Protein AF-A0A0D0H9T9-F1 (afdb_monomer_lite)

Structure (mmCIF, N/CA/C/O backbone):
data_AF-A0A0D0H9T9-F1
#
_entry.id   AF-A0A0D0H9T9-F1
#
loop_
_atom_site.group_PDB
_atom_site.id
_atom_site.type_symbol
_atom_site.label_atom_id
_atom_site.label_alt_id
_atom_site.label_comp_id
_atom_site.label_asym_id
_atom_site.label_entity_id
_atom_site.label_seq_id
_atom_site.pdbx_PDB_ins_code
_atom_site.Cartn_x
_atom_site.Cartn_y
_atom_site.Cartn_z
_atom_site.occupancy
_atom_site.B_iso_or_equiv
_atom_site.auth_seq_id
_atom_site.auth_comp_id
_atom_site.auth_asym_id
_atom_site.auth_atom_id
_atom_site.pdbx_PDB_model_num
ATOM 1 N N . MET A 1 1 ? 25.234 -6.280 -38.295 1.00 34.09 1 MET A N 1
ATOM 2 C CA . MET A 1 1 ? 25.382 -4.859 -37.901 1.00 34.09 1 MET A CA 1
ATOM 3 C C . MET A 1 1 ? 24.231 -4.506 -36.956 1.00 34.09 1 MET A C 1
ATOM 5 O O . MET A 1 1 ? 23.131 -4.213 -37.401 1.00 34.09 1 MET A O 1
ATOM 9 N N . GLY A 1 2 ? 24.420 -4.724 -35.649 1.00 42.22 2 GLY A N 1
ATOM 10 C CA . GLY A 1 2 ? 23.351 -4.669 -34.643 1.00 42.22 2 GLY A CA 1
ATOM 11 C C . GLY A 1 2 ? 23.087 -3.246 -34.158 1.00 42.22 2 GLY A C 1
ATOM 12 O O . GLY A 1 2 ? 23.882 -2.692 -33.402 1.00 42.22 2 GLY A O 1
ATOM 13 N N . GLY A 1 3 ? 21.972 -2.656 -34.591 1.00 40.41 3 GLY A N 1
ATOM 14 C CA . GLY A 1 3 ? 21.508 -1.360 -34.101 1.00 40.41 3 GLY A CA 1
ATOM 15 C C . GLY A 1 3 ? 21.180 -1.419 -32.607 1.00 40.41 3 GLY A C 1
ATOM 16 O O . GLY A 1 3 ? 20.378 -2.243 -32.166 1.00 40.41 3 GLY A O 1
ATOM 17 N N . ARG A 1 4 ? 21.817 -0.542 -31.824 1.00 46.84 4 ARG A N 1
ATOM 18 C CA . ARG A 1 4 ? 21.576 -0.359 -30.385 1.00 46.84 4 ARG A CA 1
ATOM 19 C C . ARG A 1 4 ? 20.082 -0.135 -30.115 1.00 46.84 4 ARG A C 1
ATOM 21 O O . ARG A 1 4 ? 19.513 0.876 -30.520 1.00 46.84 4 ARG A O 1
ATOM 28 N N . ARG A 1 5 ? 19.454 -1.082 -29.412 1.00 51.59 5 ARG A N 1
ATOM 29 C CA . ARG A 1 5 ? 18.037 -1.049 -29.017 1.00 51.59 5 ARG A CA 1
ATOM 30 C C . ARG A 1 5 ? 17.833 -0.029 -27.890 1.00 51.59 5 ARG A C 1
ATOM 32 O O . ARG A 1 5 ? 18.150 -0.298 -26.738 1.00 51.59 5 ARG A O 1
ATOM 39 N N . ALA A 1 6 ? 17.323 1.154 -28.236 1.00 55.66 6 ALA A N 1
ATOM 40 C CA . ALA A 1 6 ? 17.167 2.303 -27.332 1.00 55.66 6 ALA A CA 1
ATOM 41 C C . ALA A 1 6 ? 15.772 2.427 -26.670 1.00 55.66 6 ALA A C 1
ATOM 43 O O . ALA A 1 6 ? 15.510 3.396 -25.958 1.00 55.66 6 ALA A O 1
ATOM 44 N N . GLY A 1 7 ? 14.860 1.472 -26.893 1.00 59.75 7 GLY A N 1
ATOM 45 C CA . GLY A 1 7 ? 13.443 1.603 -26.521 1.00 59.75 7 GLY A CA 1
ATOM 46 C C . GLY A 1 7 ? 13.174 1.697 -25.015 1.00 59.75 7 GLY A C 1
ATOM 47 O O . GLY A 1 7 ? 12.391 2.546 -24.592 1.00 59.75 7 GLY A O 1
ATOM 48 N N . GLY A 1 8 ? 13.861 0.894 -24.195 1.00 61.03 8 GLY A N 1
ATOM 49 C CA . GLY A 1 8 ? 13.632 0.833 -22.744 1.00 61.03 8 GLY A CA 1
ATOM 50 C C . GLY A 1 8 ? 14.112 2.040 -21.939 1.00 61.03 8 GLY A C 1
ATOM 51 O O . GLY A 1 8 ? 13.716 2.174 -20.787 1.00 61.03 8 GLY A O 1
ATOM 52 N N . ARG A 1 9 ? 14.933 2.919 -22.534 1.00 69.81 9 ARG A N 1
ATOM 53 C CA . ARG A 1 9 ? 15.417 4.169 -21.916 1.00 69.81 9 ARG A CA 1
ATOM 54 C C . ARG A 1 9 ? 14.563 5.386 -22.270 1.00 69.81 9 ARG A C 1
ATOM 56 O O . ARG A 1 9 ? 14.760 6.453 -21.697 1.00 69.81 9 ARG A O 1
ATOM 63 N N . ALA A 1 10 ? 13.642 5.251 -23.225 1.00 71.81 10 ALA A N 1
ATOM 64 C CA . ALA A 1 10 ? 12.751 6.343 -23.590 1.00 71.81 10 ALA A CA 1
ATOM 65 C C . ALA A 1 10 ? 11.747 6.634 -22.454 1.00 71.81 10 ALA A C 1
ATOM 67 O O . ALA A 1 10 ? 11.332 5.700 -21.760 1.00 71.81 10 ALA A O 1
ATOM 68 N N . PRO A 1 11 ? 11.317 7.901 -22.283 1.00 71.69 11 PRO A N 1
ATOM 69 C CA . PRO A 1 11 ? 10.368 8.276 -21.245 1.00 71.69 11 PRO A CA 1
ATOM 70 C C . PRO A 1 11 ? 9.074 7.470 -21.324 1.00 71.69 11 PRO A C 1
ATOM 72 O O . PRO A 1 11 ? 8.527 7.244 -22.405 1.00 71.69 11 PRO A O 1
ATOM 75 N N . VAL A 1 12 ? 8.542 7.098 -20.165 1.00 67.94 12 VAL A N 1
ATOM 76 C CA . VAL A 1 12 ? 7.314 6.303 -20.019 1.00 67.94 12 VAL A CA 1
ATOM 77 C C . VAL A 1 12 ? 6.109 6.965 -20.726 1.00 67.94 12 VAL A C 1
ATOM 79 O O . VAL A 1 12 ? 5.257 6.277 -21.281 1.00 67.94 12 VAL A O 1
ATOM 82 N N . GLY A 1 13 ? 6.080 8.303 -20.811 1.00 60.47 13 GLY A N 1
ATOM 83 C CA . GLY A 1 13 ? 5.045 9.077 -21.517 1.00 60.47 13 GLY A CA 1
ATOM 84 C C . GLY A 1 13 ? 4.998 8.874 -23.033 1.00 60.47 13 GLY A C 1
ATOM 85 O O . GLY A 1 13 ? 3.994 9.200 -23.656 1.00 60.47 13 GLY A O 1
ATOM 86 N N . ARG A 1 14 ? 6.041 8.285 -23.629 1.00 68.38 14 ARG A N 1
ATOM 87 C CA . ARG A 1 14 ? 6.040 7.881 -25.042 1.00 68.38 14 ARG A CA 1
ATOM 88 C C . ARG A 1 14 ? 5.272 6.572 -25.278 1.00 68.38 14 ARG A C 1
ATOM 90 O O . ARG A 1 14 ? 4.930 6.267 -26.415 1.00 68.38 14 ARG A O 1
ATOM 97 N N . TRP A 1 15 ? 5.018 5.804 -24.217 1.00 60.44 15 TRP A N 1
ATOM 98 C CA . TRP A 1 15 ? 4.516 4.428 -24.289 1.00 60.44 15 TRP A CA 1
ATOM 99 C C . TRP A 1 15 ? 3.162 4.219 -23.595 1.00 60.44 15 TRP A C 1
ATOM 101 O O . TRP A 1 15 ? 2.451 3.273 -23.925 1.00 60.44 15 TRP A O 1
ATOM 111 N N . PHE A 1 16 ? 2.776 5.106 -22.674 1.00 59.94 16 PHE A N 1
ATOM 112 C CA . PHE A 1 16 ? 1.489 5.063 -21.974 1.00 59.94 16 PHE A CA 1
ATOM 113 C C . PHE A 1 16 ? 0.689 6.347 -22.211 1.00 59.94 16 PHE A C 1
ATOM 115 O O . PHE A 1 16 ? 1.256 7.435 -22.289 1.00 59.94 16 PHE A O 1
ATOM 122 N N . ARG A 1 17 ? -0.649 6.249 -22.252 1.00 58.47 17 ARG A N 1
ATOM 123 C CA . ARG A 1 17 ? -1.517 7.437 -22.177 1.00 58.47 17 ARG A CA 1
ATOM 124 C C . ARG A 1 17 ? -1.240 8.210 -20.875 1.00 58.47 17 ARG A C 1
ATOM 126 O O . ARG A 1 17 ? -1.017 7.616 -19.817 1.00 58.47 17 ARG A O 1
ATOM 133 N N . SER A 1 18 ? -1.263 9.538 -20.983 1.00 64.38 18 SER A N 1
ATOM 134 C CA . SER A 1 18 ? -0.590 10.509 -20.102 1.00 64.38 18 SER A CA 1
ATOM 135 C C . SER A 1 18 ? -0.761 10.305 -18.592 1.00 64.38 18 SER A C 1
ATOM 137 O O . SER A 1 18 ? 0.198 10.491 -17.849 1.00 64.38 18 SER A O 1
ATOM 139 N N . ILE A 1 19 ? -1.929 9.877 -18.102 1.00 65.00 19 ILE A N 1
ATOM 140 C CA . ILE A 1 19 ? -2.188 9.847 -16.654 1.00 65.00 19 ILE A CA 1
ATOM 141 C C . ILE A 1 19 ? -1.425 8.751 -15.896 1.00 65.00 19 ILE A C 1
ATOM 143 O O . ILE A 1 19 ? -1.050 8.956 -14.744 1.00 65.00 19 ILE A O 1
ATOM 147 N N . VAL A 1 20 ? -1.165 7.598 -16.520 1.00 67.06 20 VAL A N 1
ATOM 148 C CA . VAL A 1 20 ? -0.362 6.530 -15.893 1.00 67.06 20 VAL A CA 1
ATOM 149 C C . VAL A 1 20 ? 1.116 6.903 -15.935 1.00 67.06 20 VAL A C 1
ATOM 151 O O . VAL A 1 20 ? 1.828 6.710 -14.955 1.00 67.06 20 VAL A O 1
ATOM 154 N N . ALA A 1 21 ? 1.553 7.524 -17.032 1.00 69.56 21 ALA A N 1
ATOM 155 C CA . ALA A 1 21 ? 2.923 7.986 -17.189 1.00 69.56 21 ALA A CA 1
ATOM 156 C C . ALA A 1 21 ? 3.314 9.072 -16.180 1.00 69.56 21 ALA A C 1
ATOM 158 O O . ALA A 1 21 ? 4.386 8.996 -15.586 1.00 69.56 21 ALA A O 1
ATOM 159 N N . VAL A 1 22 ? 2.428 10.045 -15.946 1.00 67.12 22 VAL A N 1
ATOM 160 C CA . VAL A 1 22 ? 2.634 11.103 -14.945 1.00 67.12 22 VAL A CA 1
ATOM 161 C C . VAL A 1 22 ? 2.754 10.519 -13.535 1.00 67.12 22 VAL A C 1
ATOM 163 O O . VAL A 1 22 ? 3.593 10.960 -12.759 1.00 67.12 22 VAL A O 1
ATOM 166 N N . ARG A 1 23 ? 1.957 9.498 -13.201 1.00 71.12 23 ARG A N 1
ATOM 167 C CA . ARG A 1 23 ? 1.985 8.864 -11.871 1.00 71.12 23 ARG A CA 1
ATOM 168 C C . ARG A 1 23 ? 3.253 8.057 -11.640 1.00 71.12 23 ARG A C 1
ATOM 170 O O . ARG A 1 23 ? 3.881 8.202 -10.601 1.00 71.12 23 ARG A O 1
ATOM 177 N N . LEU A 1 24 ? 3.644 7.254 -12.627 1.00 75.38 24 LEU A N 1
ATOM 178 C CA . LEU A 1 24 ? 4.909 6.527 -12.590 1.00 75.38 24 LEU A CA 1
ATOM 179 C C . LEU A 1 24 ? 6.085 7.501 -12.430 1.00 75.38 24 LEU A C 1
ATOM 181 O O . LEU A 1 24 ? 6.936 7.288 -11.571 1.00 75.38 24 LEU A O 1
ATOM 185 N N . ALA A 1 25 ? 6.075 8.615 -13.168 1.00 75.25 25 ALA A N 1
ATOM 186 C CA . ALA A 1 25 ? 7.096 9.650 -13.043 1.00 75.25 25 ALA A CA 1
ATOM 187 C C . ALA A 1 25 ? 7.114 10.315 -11.653 1.00 75.25 25 ALA A C 1
ATOM 189 O O . ALA A 1 25 ? 8.198 10.595 -11.145 1.00 75.25 25 ALA A O 1
ATOM 190 N N . GLY A 1 26 ? 5.949 10.523 -11.024 1.00 72.06 26 GLY A N 1
ATOM 191 C CA . GLY A 1 26 ? 5.835 11.030 -9.649 1.00 72.06 26 GLY A CA 1
ATOM 192 C C . GLY A 1 26 ? 6.480 10.118 -8.598 1.00 72.06 26 GLY A C 1
ATOM 193 O O . GLY A 1 26 ? 7.061 10.615 -7.641 1.00 72.06 26 GLY A O 1
ATOM 194 N N . GLU A 1 27 ? 6.477 8.802 -8.828 1.00 71.38 27 GLU A N 1
ATOM 195 C CA . GLU A 1 27 ? 7.190 7.803 -8.011 1.00 71.38 27 GLU A CA 1
ATOM 196 C C . GLU A 1 27 ? 8.656 7.595 -8.456 1.00 71.38 27 GLU A C 1
ATOM 198 O O . GLU A 1 27 ? 9.322 6.642 -8.051 1.00 71.38 27 GLU A O 1
ATOM 203 N N . GLY A 1 28 ? 9.175 8.458 -9.336 1.00 77.38 28 GLY A N 1
ATOM 204 C CA . GLY A 1 28 ? 10.543 8.385 -9.856 1.00 77.38 28 GLY A CA 1
ATOM 205 C C . GLY A 1 28 ? 10.766 7.352 -10.969 1.00 77.38 28 GLY A C 1
ATOM 206 O O . GLY A 1 28 ? 11.897 7.221 -11.442 1.00 77.38 28 GLY A O 1
ATOM 207 N N . ILE A 1 29 ? 9.715 6.663 -11.427 1.00 83.69 29 ILE A N 1
ATOM 208 C CA . ILE A 1 29 ? 9.742 5.647 -12.490 1.00 83.69 29 ILE A CA 1
ATOM 209 C C . ILE A 1 29 ? 9.588 6.350 -13.844 1.00 83.69 29 ILE A C 1
ATOM 211 O O . ILE A 1 29 ? 8.485 6.632 -14.318 1.00 83.69 29 ILE A O 1
ATOM 215 N N . ARG A 1 30 ? 10.712 6.668 -14.481 1.00 81.94 30 ARG A N 1
ATOM 216 C CA . ARG A 1 30 ? 10.775 7.526 -15.672 1.00 81.94 30 ARG A CA 1
ATOM 217 C C . ARG A 1 30 ? 10.795 6.739 -16.976 1.00 81.94 30 ARG A C 1
ATOM 219 O O . ARG A 1 30 ? 10.458 7.296 -18.022 1.00 81.94 30 ARG A O 1
ATOM 226 N N . THR A 1 31 ? 11.141 5.457 -16.934 1.00 84.81 31 THR A N 1
ATOM 227 C CA . THR A 1 31 ? 11.298 4.608 -18.119 1.00 84.81 31 THR A CA 1
ATOM 228 C C . THR A 1 31 ? 10.615 3.243 -17.963 1.00 84.81 31 THR A C 1
ATOM 230 O O . THR A 1 31 ? 10.463 2.742 -16.845 1.00 84.81 31 THR A O 1
ATOM 233 N N . PRO A 1 32 ? 10.227 2.582 -19.072 1.00 84.50 32 PRO A N 1
ATOM 234 C CA . PRO A 1 32 ? 9.720 1.212 -19.025 1.00 84.50 32 PRO A CA 1
ATOM 235 C C . PRO A 1 32 ? 10.706 0.219 -18.390 1.00 84.50 32 PRO A C 1
ATOM 237 O O . PRO A 1 32 ? 10.272 -0.695 -17.696 1.00 84.50 32 PRO A O 1
ATOM 240 N N . GLY A 1 33 ? 12.021 0.401 -18.575 1.00 84.69 33 GLY A N 1
ATOM 241 C CA . GLY A 1 33 ? 13.039 -0.455 -17.951 1.00 84.69 33 GLY A CA 1
ATOM 242 C C . GLY A 1 33 ? 13.099 -0.320 -16.423 1.00 84.69 33 GLY A C 1
ATOM 243 O O . GLY A 1 33 ? 13.225 -1.321 -15.714 1.00 84.69 33 GLY A O 1
ATOM 244 N N . GLU A 1 34 ? 12.936 0.896 -15.897 1.00 85.19 34 GLU A N 1
ATOM 245 C CA . GLU A 1 34 ? 12.799 1.124 -14.450 1.00 85.19 34 GLU A CA 1
ATOM 246 C C . GLU A 1 34 ? 11.517 0.487 -13.905 1.00 85.19 34 GLU A C 1
ATOM 248 O O . GLU A 1 34 ? 11.545 -0.108 -12.828 1.00 85.19 34 GLU A O 1
ATOM 253 N N . LEU A 1 35 ? 10.415 0.533 -14.665 1.00 87.75 35 LEU A N 1
ATOM 254 C CA . LEU A 1 35 ? 9.174 -0.135 -14.274 1.00 87.75 35 LEU A CA 1
ATOM 255 C C . LEU A 1 35 ? 9.348 -1.660 -14.213 1.00 87.75 35 LEU A C 1
ATOM 257 O O . LEU A 1 35 ? 8.953 -2.259 -13.219 1.00 87.75 35 LEU A O 1
ATOM 261 N N . VAL A 1 36 ? 9.991 -2.291 -15.206 1.00 88.75 36 VAL A N 1
ATOM 262 C CA . VAL A 1 36 ? 10.319 -3.734 -15.151 1.00 88.75 36 VAL A CA 1
ATOM 263 C C . VAL A 1 36 ? 11.166 -4.058 -13.917 1.00 88.75 36 VAL A C 1
ATOM 265 O O . VAL A 1 36 ? 10.875 -5.009 -13.195 1.00 88.75 36 VAL A O 1
ATOM 268 N N . THR A 1 37 ? 12.171 -3.231 -13.623 1.00 87.44 37 THR A N 1
ATOM 269 C CA . THR A 1 37 ? 13.037 -3.408 -12.447 1.00 87.44 37 THR A CA 1
ATOM 270 C C . THR A 1 37 ? 12.247 -3.325 -11.137 1.00 87.44 37 THR A C 1
ATOM 272 O O . THR A 1 37 ? 12.497 -4.094 -10.209 1.00 87.44 37 THR A O 1
ATOM 275 N N . LEU A 1 38 ? 11.293 -2.397 -11.039 1.00 84.75 38 LEU A N 1
ATOM 276 C CA . LEU A 1 38 ? 10.422 -2.263 -9.874 1.00 84.75 38 LEU A CA 1
ATOM 277 C C . LEU A 1 38 ? 9.508 -3.480 -9.712 1.00 84.75 38 LEU A C 1
ATOM 279 O O . LEU A 1 38 ? 9.409 -4.034 -8.618 1.00 84.75 38 LEU A O 1
ATOM 283 N N . VAL A 1 39 ? 8.861 -3.884 -10.806 1.00 87.12 39 VAL A N 1
ATOM 284 C CA . VAL A 1 39 ? 7.924 -5.008 -10.856 1.00 87.12 39 VAL A CA 1
ATOM 285 C C . VAL A 1 39 ? 8.621 -6.299 -10.424 1.00 87.12 39 VAL A C 1
ATOM 287 O O . VAL A 1 39 ? 8.133 -6.978 -9.525 1.00 87.12 39 VAL A O 1
ATOM 290 N N . ASN A 1 40 ? 9.802 -6.594 -10.972 1.00 86.81 40 ASN A N 1
ATOM 291 C CA . ASN A 1 40 ? 10.563 -7.797 -10.617 1.00 86.81 40 ASN A CA 1
ATOM 292 C C . ASN A 1 40 ? 11.049 -7.779 -9.163 1.00 86.81 40 ASN A C 1
ATOM 294 O O . ASN A 1 40 ? 11.098 -8.817 -8.512 1.00 86.81 40 ASN A O 1
ATOM 298 N N . ARG A 1 41 ? 11.391 -6.599 -8.634 1.00 82.75 41 ARG A N 1
ATOM 299 C CA . ARG A 1 41 ? 11.851 -6.449 -7.248 1.00 82.75 41 ARG A CA 1
ATOM 300 C C . ARG A 1 41 ? 10.727 -6.643 -6.231 1.00 82.75 41 ARG A C 1
ATOM 302 O O . ARG A 1 41 ? 10.959 -7.229 -5.182 1.00 82.75 41 ARG A O 1
ATOM 309 N N . ARG A 1 42 ? 9.536 -6.105 -6.514 1.00 76.81 42 ARG A N 1
ATOM 310 C CA . ARG A 1 42 ? 8.392 -6.084 -5.581 1.00 76.81 42 ARG A CA 1
ATOM 311 C C . ARG A 1 42 ? 7.389 -7.224 -5.813 1.00 76.81 42 ARG A C 1
ATOM 313 O O . ARG A 1 42 ? 6.470 -7.395 -5.013 1.00 76.81 42 ARG A O 1
ATOM 320 N N . GLY A 1 43 ? 7.550 -8.003 -6.882 1.00 80.75 43 GLY A N 1
ATOM 321 C CA . GLY A 1 43 ? 6.670 -9.124 -7.210 1.00 80.75 43 GLY A CA 1
ATOM 322 C C . GLY A 1 43 ? 5.222 -8.679 -7.433 1.00 80.75 43 GLY A C 1
ATOM 323 O O . GLY A 1 43 ? 4.951 -7.523 -7.756 1.00 80.75 43 GLY A O 1
ATOM 324 N N . GLY A 1 44 ? 4.254 -9.577 -7.235 1.00 78.50 44 GLY A N 1
ATOM 325 C CA . GLY A 1 44 ? 2.849 -9.313 -7.588 1.00 78.50 44 GLY A CA 1
ATOM 326 C C . GLY A 1 44 ? 2.107 -8.260 -6.775 1.00 78.50 44 GLY A C 1
ATOM 327 O O . GLY A 1 44 ? 0.943 -7.980 -7.052 1.00 78.50 44 GLY A O 1
ATOM 328 N N . GLN A 1 45 ? 2.773 -7.645 -5.801 1.00 78.12 45 GLN A N 1
ATOM 329 C CA . GLN A 1 45 ? 2.222 -6.560 -4.995 1.00 78.12 45 GLN A CA 1
ATOM 330 C C . GLN A 1 45 ? 2.878 -5.204 -5.273 1.00 78.12 45 GLN A C 1
ATOM 332 O O . GLN A 1 45 ? 2.591 -4.228 -4.582 1.00 78.12 45 GLN A O 1
ATOM 337 N N . TRP A 1 46 ? 3.703 -5.103 -6.324 1.00 83.19 46 TRP A N 1
ATOM 338 C CA . TRP A 1 46 ? 4.391 -3.866 -6.708 1.00 83.19 46 TRP A CA 1
ATOM 339 C C . TRP A 1 46 ? 3.452 -2.658 -6.828 1.00 83.19 46 TRP A C 1
ATOM 341 O O . TRP A 1 46 ? 3.823 -1.546 -6.459 1.00 83.19 46 TRP A O 1
ATOM 351 N N . TRP A 1 47 ? 2.221 -2.862 -7.292 1.00 82.12 47 TRP A N 1
ATOM 352 C CA . TRP A 1 47 ? 1.257 -1.789 -7.525 1.00 82.12 47 TRP A CA 1
ATOM 353 C C . TRP A 1 47 ? 0.756 -1.127 -6.241 1.00 82.12 47 TRP A C 1
ATOM 355 O O . TRP A 1 47 ? 0.385 0.041 -6.285 1.00 82.12 47 TRP A O 1
ATOM 365 N N . ARG A 1 48 ? 0.810 -1.809 -5.087 1.00 77.56 48 ARG A N 1
ATOM 366 C CA . ARG A 1 48 ? 0.393 -1.233 -3.794 1.00 77.56 48 ARG A CA 1
ATOM 367 C C . ARG A 1 48 ? 1.221 -0.017 -3.394 1.00 77.56 48 ARG A C 1
ATOM 369 O O . ARG A 1 48 ? 0.729 0.864 -2.705 1.00 77.56 48 ARG A O 1
ATOM 376 N N . SER A 1 49 ? 2.459 0.033 -3.862 1.00 69.62 49 SER A N 1
ATOM 377 C CA . SER A 1 49 ? 3.383 1.141 -3.631 1.00 69.62 49 SER A CA 1
ATOM 378 C C . SER A 1 49 ? 3.255 2.288 -4.638 1.00 69.62 49 SER A C 1
ATOM 380 O O . SER A 1 49 ? 3.980 3.267 -4.518 1.00 69.62 49 SER A O 1
ATOM 382 N N . VAL A 1 50 ? 2.384 2.165 -5.649 1.00 73.12 50 VAL A N 1
ATOM 383 C CA . VAL A 1 50 ? 2.187 3.192 -6.678 1.00 73.12 50 VAL A CA 1
ATOM 384 C C . VAL A 1 50 ? 0.772 3.760 -6.544 1.00 73.12 50 VAL A C 1
ATOM 386 O O . VAL A 1 50 ? -0.202 3.070 -6.867 1.00 73.12 50 VAL A O 1
ATOM 389 N N . PRO A 1 51 ? 0.621 5.019 -6.098 1.00 65.88 51 PRO A N 1
ATOM 390 C CA . PRO A 1 51 ? -0.676 5.650 -5.909 1.00 65.88 51 PRO A CA 1
ATOM 391 C C . PRO A 1 51 ? -1.595 5.502 -7.127 1.00 65.88 51 PRO A C 1
ATOM 393 O O . PRO A 1 51 ? -1.216 5.772 -8.271 1.00 65.88 51 PRO A O 1
ATOM 396 N N . ARG A 1 52 ? -2.859 5.135 -6.872 1.00 69.62 52 ARG A N 1
ATOM 397 C CA . ARG A 1 52 ? -3.935 5.060 -7.881 1.00 69.62 52 ARG A CA 1
ATOM 398 C C . ARG A 1 52 ? -3.701 4.030 -9.008 1.00 69.62 52 ARG A C 1
ATOM 400 O O . ARG A 1 52 ? -4.340 4.127 -10.065 1.00 69.62 52 ARG A O 1
ATOM 407 N N . ILE A 1 53 ? -2.811 3.056 -8.810 1.00 75.56 53 ILE A N 1
ATOM 408 C CA . ILE A 1 53 ? -2.770 1.811 -9.587 1.00 75.56 53 ILE A CA 1
ATOM 409 C C . ILE A 1 53 ? -3.413 0.728 -8.721 1.00 75.56 53 ILE A C 1
ATOM 411 O O . ILE A 1 53 ? -3.011 0.527 -7.585 1.00 75.56 53 ILE A O 1
ATOM 415 N N . ASP A 1 54 ? -4.446 0.073 -9.244 1.00 70.25 54 ASP A N 1
ATOM 416 C CA . ASP A 1 54 ? -5.077 -1.086 -8.608 1.00 70.25 54 ASP A CA 1
ATOM 417 C C . ASP A 1 54 ? -4.570 -2.379 -9.258 1.00 70.25 54 ASP A C 1
ATOM 419 O O . ASP A 1 54 ? -3.899 -2.342 -10.295 1.00 70.25 54 ASP A O 1
ATOM 423 N N . ALA A 1 55 ? -4.909 -3.529 -8.672 1.00 77.31 55 ALA A N 1
ATOM 424 C CA . ALA A 1 55 ? -4.531 -4.838 -9.203 1.00 77.31 55 ALA A CA 1
ATOM 425 C C . ALA A 1 55 ? -4.929 -5.013 -10.682 1.00 77.31 55 ALA A C 1
ATOM 427 O O . ALA A 1 55 ? -4.157 -5.545 -11.477 1.00 77.31 55 ALA A O 1
ATOM 428 N N . GLY A 1 56 ? -6.102 -4.512 -11.086 1.00 76.81 56 GLY A N 1
ATOM 429 C CA . GLY A 1 56 ? -6.570 -4.582 -12.472 1.00 76.81 56 GLY A CA 1
ATOM 430 C C . GLY A 1 56 ? -5.651 -3.831 -13.439 1.00 76.81 56 GLY A C 1
ATOM 431 O O . GLY A 1 56 ? -5.153 -4.413 -14.406 1.00 76.81 56 GLY A O 1
ATOM 432 N N . ARG A 1 57 ? -5.357 -2.556 -13.157 1.00 78.75 57 ARG A N 1
ATOM 433 C CA . ARG A 1 57 ? -4.406 -1.755 -13.947 1.00 78.75 57 ARG A CA 1
ATOM 434 C C . ARG A 1 57 ? -2.997 -2.334 -13.888 1.00 78.75 57 ARG A C 1
ATOM 436 O O . ARG A 1 57 ? -2.303 -2.315 -14.901 1.00 78.75 57 ARG A O 1
ATOM 443 N N . ALA A 1 58 ? -2.586 -2.878 -12.745 1.00 83.69 58 ALA A N 1
ATOM 444 C CA . ALA A 1 58 ? -1.295 -3.533 -12.588 1.00 83.69 58 ALA A CA 1
ATOM 445 C C . ALA A 1 58 ? -1.148 -4.732 -13.532 1.00 83.69 58 ALA A C 1
ATOM 447 O O . ALA A 1 58 ? -0.137 -4.828 -14.226 1.00 83.69 58 ALA A O 1
ATOM 448 N N . ARG A 1 59 ? -2.172 -5.592 -13.637 1.00 83.50 59 ARG A N 1
ATOM 449 C CA . ARG A 1 59 ? -2.184 -6.721 -14.585 1.00 83.50 59 ARG A CA 1
ATOM 450 C C . ARG A 1 59 ? -2.078 -6.251 -16.033 1.00 83.50 59 ARG A C 1
ATOM 452 O O . ARG A 1 59 ? -1.292 -6.807 -16.794 1.00 83.50 59 ARG A O 1
ATOM 459 N N . VAL A 1 60 ? -2.813 -5.200 -16.409 1.00 84.94 60 VAL A N 1
ATOM 460 C CA . VAL A 1 60 ? -2.729 -4.613 -17.761 1.00 84.94 60 VAL A CA 1
ATOM 461 C C . VAL A 1 60 ? -1.316 -4.096 -18.049 1.00 84.94 60 VAL A C 1
ATOM 463 O O . VAL A 1 60 ? -0.783 -4.339 -19.132 1.00 84.94 60 VAL A O 1
ATOM 466 N N . LEU A 1 61 ? -0.682 -3.431 -17.079 1.00 85.75 61 LEU A N 1
ATOM 467 C CA . LEU A 1 61 ? 0.693 -2.945 -17.207 1.00 85.75 61 LEU A CA 1
ATOM 468 C C . LEU A 1 61 ? 1.698 -4.094 -17.330 1.00 85.75 61 LEU A C 1
ATOM 470 O O . LEU A 1 61 ? 2.533 -4.068 -18.230 1.00 85.75 61 LEU A O 1
ATOM 474 N N . VAL A 1 62 ? 1.586 -5.131 -16.500 1.00 89.00 62 VAL A N 1
ATOM 475 C CA . VAL A 1 62 ? 2.439 -6.330 -16.571 1.00 89.00 62 VAL A CA 1
ATOM 476 C C . VAL A 1 62 ? 2.282 -7.042 -17.917 1.00 89.00 62 VAL A C 1
ATOM 478 O O . VAL A 1 62 ? 3.281 -7.365 -18.561 1.00 89.00 62 VAL A O 1
ATOM 481 N N . ALA A 1 63 ? 1.050 -7.225 -18.398 1.00 87.50 63 ALA A N 1
ATOM 482 C CA . ALA A 1 63 ? 0.782 -7.823 -19.705 1.00 87.50 63 ALA A CA 1
ATOM 483 C C . ALA A 1 63 ? 1.388 -6.997 -20.853 1.00 87.50 63 ALA A C 1
ATOM 485 O O . ALA A 1 63 ? 1.972 -7.555 -21.786 1.00 87.50 63 ALA A O 1
ATOM 486 N N . TRP A 1 64 ? 1.299 -5.665 -20.773 1.00 89.00 64 TRP A N 1
ATOM 487 C CA . TRP A 1 64 ? 1.919 -4.770 -21.746 1.00 89.00 64 TRP A CA 1
ATOM 488 C C . TRP A 1 64 ? 3.451 -4.867 -21.731 1.00 89.00 64 TRP A C 1
ATOM 490 O O . TRP A 1 64 ? 4.054 -4.975 -22.801 1.00 89.00 64 TRP A O 1
ATOM 500 N N . LEU A 1 65 ? 4.078 -4.884 -20.547 1.00 90.12 65 LEU A N 1
ATOM 501 C CA . LEU A 1 65 ? 5.532 -5.026 -20.396 1.00 90.12 65 LEU A CA 1
ATOM 502 C C . LEU A 1 65 ? 6.025 -6.345 -20.993 1.00 90.12 65 LEU A C 1
ATOM 504 O O . LEU A 1 65 ? 6.987 -6.348 -21.758 1.00 90.12 65 LEU A O 1
ATOM 508 N N . ARG A 1 66 ? 5.322 -7.449 -20.712 1.00 90.19 66 ARG A N 1
ATOM 509 C CA . ARG A 1 66 ? 5.625 -8.773 -21.278 1.00 90.19 66 ARG A CA 1
ATOM 510 C C . ARG A 1 66 ? 5.541 -8.766 -22.802 1.00 90.19 66 ARG A C 1
ATOM 512 O O . ARG A 1 66 ? 6.463 -9.226 -23.468 1.00 90.19 66 ARG A O 1
ATOM 519 N N . ARG A 1 67 ? 4.482 -8.173 -23.365 1.00 90.00 67 ARG A N 1
ATOM 520 C CA . ARG A 1 67 ? 4.301 -8.059 -24.822 1.00 90.00 67 ARG A CA 1
ATOM 521 C C . ARG A 1 67 ? 5.422 -7.272 -25.509 1.00 90.00 67 ARG A C 1
ATOM 523 O O . ARG A 1 67 ? 5.753 -7.575 -26.650 1.00 90.00 67 ARG A O 1
ATOM 530 N N . HIS A 1 68 ? 6.009 -6.287 -24.832 1.00 85.94 68 HIS A N 1
ATOM 531 C CA . HIS A 1 68 ? 7.031 -5.402 -25.404 1.00 85.94 68 HIS A CA 1
ATOM 532 C C . HIS A 1 68 ? 8.450 -5.676 -24.880 1.00 85.94 68 HIS A C 1
ATOM 534 O O . HIS A 1 68 ? 9.347 -4.862 -25.109 1.00 85.94 68 HIS A O 1
ATOM 540 N N . ALA A 1 69 ? 8.689 -6.821 -24.231 1.00 87.44 69 ALA A N 1
ATOM 541 C CA . ALA A 1 69 ? 9.969 -7.157 -23.601 1.00 87.44 69 ALA A CA 1
ATOM 542 C C . ALA A 1 69 ? 11.167 -7.034 -24.563 1.00 87.44 69 ALA A C 1
ATOM 544 O O . ALA A 1 69 ? 12.190 -6.445 -24.216 1.00 87.44 69 ALA A O 1
ATOM 545 N N . ALA A 1 70 ? 11.019 -7.489 -25.814 1.00 81.31 70 ALA A N 1
ATOM 546 C CA . ALA A 1 70 ? 12.069 -7.410 -26.836 1.00 81.31 70 ALA A CA 1
ATOM 547 C C . ALA A 1 70 ? 12.427 -5.968 -27.260 1.00 81.31 70 ALA A C 1
ATOM 549 O O . ALA A 1 70 ? 13.564 -5.707 -27.670 1.00 81.31 70 ALA A O 1
ATOM 550 N N . SER A 1 71 ? 11.468 -5.041 -27.166 1.00 82.12 71 SER A N 1
ATOM 551 C CA . SER A 1 71 ? 11.637 -3.617 -27.494 1.00 82.12 71 SER A CA 1
ATOM 552 C C . SER A 1 71 ? 12.154 -2.810 -26.300 1.00 82.12 71 SER A C 1
ATOM 554 O O . SER A 1 71 ? 12.920 -1.861 -26.478 1.00 82.12 71 SER 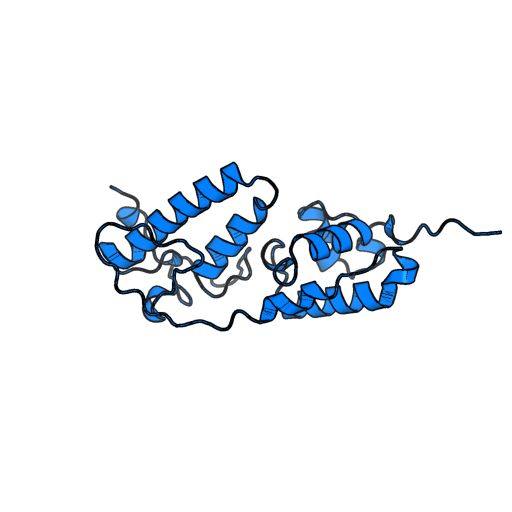A O 1
ATOM 556 N N . ILE A 1 72 ? 11.761 -3.198 -25.083 1.00 85.62 72 ILE A N 1
ATOM 557 C CA . ILE A 1 72 ? 12.234 -2.613 -23.821 1.00 85.62 72 ILE A CA 1
ATOM 558 C C . ILE A 1 72 ? 13.662 -3.089 -23.511 1.00 85.62 72 ILE A C 1
ATOM 560 O O . ILE A 1 72 ? 14.461 -2.319 -22.983 1.00 85.62 72 ILE A O 1
ATOM 564 N N . GLY A 1 73 ? 14.004 -4.325 -23.881 1.00 85.06 73 GLY A N 1
ATOM 565 C CA . GLY A 1 73 ? 15.277 -4.959 -23.535 1.00 85.06 73 GLY A CA 1
ATOM 566 C C . GLY A 1 73 ? 15.326 -5.476 -22.093 1.00 85.06 73 GLY A C 1
ATOM 567 O O . GLY A 1 73 ? 16.413 -5.614 -21.545 1.00 85.06 73 GLY A O 1
ATOM 568 N N . ALA A 1 74 ? 14.168 -5.727 -21.474 1.00 86.31 74 ALA A N 1
ATOM 569 C CA . ALA A 1 74 ? 14.041 -6.264 -20.119 1.00 86.31 74 ALA A CA 1
ATOM 570 C C . ALA A 1 74 ? 12.819 -7.195 -20.029 1.00 86.31 74 ALA A C 1
ATOM 572 O O . ALA A 1 74 ? 11.828 -6.984 -20.732 1.00 86.31 74 ALA A O 1
ATOM 573 N N . VAL A 1 75 ? 12.892 -8.215 -19.172 1.00 89.75 75 VAL A N 1
ATOM 574 C CA . VAL A 1 75 ? 11.863 -9.257 -19.016 1.00 89.75 75 VAL A CA 1
ATOM 575 C C . VAL A 1 75 ? 11.210 -9.136 -17.641 1.00 89.75 75 VAL A C 1
ATOM 577 O O . VAL A 1 75 ? 11.889 -8.868 -16.653 1.00 89.75 75 VAL A O 1
ATOM 580 N N . VAL A 1 76 ? 9.887 -9.306 -17.584 1.00 87.62 76 VAL A N 1
ATOM 581 C CA . VAL A 1 76 ? 9.142 -9.386 -16.320 1.00 87.62 76 VAL A CA 1
ATOM 582 C C . VAL A 1 76 ? 9.144 -10.831 -15.831 1.00 87.62 76 VAL A C 1
ATOM 584 O O . VAL A 1 76 ? 8.705 -11.714 -16.568 1.00 87.62 76 VAL A O 1
ATOM 587 N N . GLU A 1 77 ? 9.599 -11.054 -14.602 1.00 84.62 77 GLU A N 1
ATOM 588 C CA . GLU A 1 77 ? 9.750 -12.389 -14.023 1.00 84.62 77 GLU A CA 1
ATOM 589 C C . GLU A 1 77 ? 8.391 -13.098 -13.804 1.00 84.62 77 GLU A C 1
ATOM 591 O O . GLU A 1 77 ? 7.366 -12.442 -13.568 1.00 84.62 77 GLU A O 1
ATOM 596 N N . PRO A 1 78 ? 8.340 -14.445 -13.853 1.00 74.69 78 PRO A N 1
ATOM 597 C CA . PRO A 1 78 ? 7.106 -15.212 -13.632 1.00 74.69 78 PRO A CA 1
ATOM 598 C C . PRO A 1 78 ? 6.521 -15.057 -12.219 1.00 74.69 78 PRO A C 1
ATOM 600 O O . PRO A 1 78 ? 5.310 -15.142 -12.027 1.00 74.69 78 PRO A O 1
ATOM 603 N N . ASN A 1 79 ? 7.365 -14.782 -11.220 1.00 68.81 79 ASN A N 1
ATOM 604 C CA . ASN A 1 79 ? 6.973 -14.629 -9.812 1.00 68.81 79 ASN A CA 1
ATOM 605 C C . ASN A 1 79 ? 6.073 -13.402 -9.536 1.00 68.81 79 ASN A C 1
ATOM 607 O O . ASN A 1 79 ? 5.502 -13.279 -8.452 1.00 68.81 79 ASN A O 1
ATOM 611 N N . VAL A 1 80 ? 5.917 -12.507 -10.514 1.00 73.06 80 VAL A N 1
ATOM 612 C CA . VAL A 1 80 ? 5.057 -11.321 -10.432 1.00 73.06 80 VAL A CA 1
ATOM 613 C C . VAL A 1 80 ? 3.574 -11.700 -10.400 1.00 73.06 80 VAL A C 1
ATOM 615 O O . VAL A 1 80 ? 2.774 -10.950 -9.858 1.00 73.06 80 VAL A O 1
ATOM 618 N N . ASP A 1 81 ? 3.179 -12.876 -10.885 1.00 65.31 81 ASP A N 1
ATOM 619 C CA . ASP A 1 81 ? 1.770 -13.294 -10.835 1.00 65.31 81 ASP A CA 1
ATOM 620 C C . ASP A 1 81 ? 1.381 -13.922 -9.480 1.00 65.31 81 ASP A C 1
ATOM 622 O O . ASP A 1 81 ? 0.205 -13.962 -9.124 1.00 65.31 81 ASP A O 1
ATOM 626 N N . ALA A 1 82 ? 2.359 -14.343 -8.669 1.00 52.31 82 ALA A N 1
ATOM 627 C CA . ALA A 1 82 ? 2.124 -15.031 -7.393 1.00 52.31 82 ALA A CA 1
ATOM 628 C C . ALA A 1 82 ? 1.537 -14.127 -6.289 1.00 52.31 82 ALA A C 1
ATOM 630 O O . ALA A 1 82 ? 1.089 -14.614 -5.253 1.00 52.31 82 ALA A O 1
ATOM 631 N N . GLY A 1 83 ? 1.530 -12.804 -6.489 1.00 49.06 83 GLY A N 1
ATOM 632 C CA . GLY A 1 83 ? 1.058 -11.850 -5.485 1.00 49.06 83 GLY A CA 1
ATOM 633 C C . GLY A 1 83 ? -0.456 -11.844 -5.272 1.00 49.06 83 GLY A C 1
ATOM 634 O O . GLY A 1 83 ? -0.875 -11.497 -4.173 1.00 49.06 83 GLY A O 1
ATOM 635 N N . ASP A 1 84 ? -1.275 -12.254 -6.248 1.00 47.03 84 ASP A N 1
ATOM 636 C CA . ASP A 1 84 ? -2.747 -12.301 -6.097 1.00 47.03 84 ASP A CA 1
ATOM 637 C C . ASP A 1 84 ? -3.194 -13.396 -5.091 1.00 47.03 84 ASP A C 1
ATOM 639 O O . ASP A 1 84 ? -4.321 -13.375 -4.606 1.00 47.03 84 ASP A O 1
ATOM 643 N N . ALA A 1 85 ? -2.302 -14.325 -4.711 1.00 40.50 85 ALA A N 1
ATOM 644 C CA . ALA A 1 85 ? -2.611 -15.519 -3.913 1.00 40.50 85 ALA A CA 1
ATOM 645 C C . ALA A 1 85 ? -2.655 -15.316 -2.383 1.00 40.50 85 ALA A C 1
ATOM 647 O O . ALA A 1 85 ? -2.642 -16.291 -1.631 1.00 40.50 85 ALA A O 1
ATOM 648 N N . LEU A 1 86 ? -2.742 -14.079 -1.890 1.00 41.00 86 LEU A N 1
ATOM 649 C CA . LEU A 1 86 ? -3.113 -13.839 -0.492 1.00 41.00 86 LEU A CA 1
ATOM 650 C C . LEU A 1 86 ? -4.629 -13.670 -0.413 1.00 41.00 86 LEU A C 1
ATOM 652 O O . LEU A 1 86 ? -5.146 -12.563 -0.259 1.00 41.00 86 LEU A O 1
ATOM 656 N N . ALA A 1 87 ? -5.329 -14.802 -0.524 1.00 34.09 87 ALA A N 1
ATOM 657 C CA . ALA A 1 87 ? -6.691 -14.928 -0.025 1.00 34.09 87 ALA A CA 1
ATOM 658 C C . ALA A 1 87 ? -6.748 -14.407 1.426 1.00 34.09 87 ALA A C 1
ATOM 660 O O . ALA A 1 87 ? -5.751 -14.517 2.151 1.00 34.09 87 ALA A O 1
ATOM 661 N N . PRO A 1 88 ? -7.876 -13.829 1.874 1.00 34.09 88 PRO A N 1
ATOM 662 C CA . PRO A 1 88 ? -8.024 -13.395 3.252 1.00 34.09 88 PRO A CA 1
ATOM 663 C C . PRO A 1 88 ? -7.995 -14.635 4.147 1.00 34.09 88 PRO A C 1
ATOM 665 O O . PRO A 1 88 ? -9.018 -15.274 4.381 1.00 34.09 88 PRO A O 1
ATOM 668 N N . THR A 1 89 ? -6.811 -15.001 4.639 1.00 32.59 89 THR A N 1
ATOM 669 C CA . THR A 1 89 ? -6.682 -15.976 5.715 1.00 32.59 89 THR A CA 1
ATOM 670 C C . THR A 1 89 ? -7.307 -15.333 6.942 1.00 32.59 89 THR A C 1
ATOM 672 O O . THR A 1 89 ? -6.695 -14.532 7.648 1.00 32.59 89 THR A O 1
ATOM 675 N N . THR A 1 90 ? -8.579 -15.650 7.147 1.00 33.97 90 THR A N 1
ATOM 676 C CA . THR A 1 90 ? -9.409 -15.292 8.292 1.00 33.97 90 THR A CA 1
ATOM 677 C C . THR A 1 90 ? -8.930 -16.079 9.511 1.00 33.97 90 THR A C 1
ATOM 679 O O . THR A 1 90 ? -9.653 -16.883 10.090 1.00 33.97 90 THR A O 1
ATOM 682 N N . THR A 1 91 ? -7.687 -15.858 9.939 1.00 36.00 91 THR A N 1
ATOM 683 C CA . THR A 1 91 ? -7.244 -16.312 11.257 1.00 36.00 91 THR A CA 1
ATOM 684 C C . THR A 1 91 ? -7.648 -15.246 12.257 1.00 36.00 91 THR A C 1
ATOM 686 O O . THR A 1 91 ? -6.930 -14.278 12.488 1.00 36.00 91 THR A O 1
ATOM 689 N N . ARG A 1 92 ? -8.845 -15.406 12.816 1.00 40.12 92 ARG A N 1
ATOM 690 C CA . ARG A 1 92 ? -9.382 -14.577 13.897 1.00 40.12 92 ARG A CA 1
ATOM 691 C C . ARG A 1 92 ? -8.357 -14.551 15.043 1.00 40.12 92 ARG A C 1
ATOM 693 O O . ARG A 1 92 ? -8.145 -15.570 15.693 1.00 40.12 92 ARG A O 1
ATOM 700 N N . ILE A 1 93 ? -7.678 -13.423 15.258 1.00 43.41 93 ILE A N 1
ATOM 701 C CA . ILE A 1 93 ? -6.740 -13.293 16.378 1.00 43.41 93 ILE A CA 1
ATOM 702 C C . ILE A 1 93 ? -7.537 -12.984 17.636 1.00 43.41 93 ILE A C 1
ATOM 704 O O . ILE A 1 93 ? -8.101 -11.903 17.776 1.00 43.41 93 ILE A O 1
ATOM 708 N N . THR A 1 94 ? -7.537 -13.922 18.576 1.00 42.00 94 THR A N 1
ATOM 709 C CA . THR A 1 94 ? -7.766 -13.626 19.988 1.00 42.00 94 THR A CA 1
ATOM 710 C C . THR A 1 94 ? -6.475 -13.021 20.533 1.00 42.00 94 THR A C 1
ATOM 712 O O . THR A 1 94 ? -5.465 -13.716 20.662 1.00 42.00 94 THR A O 1
ATOM 715 N N . THR A 1 95 ? -6.460 -11.714 20.784 1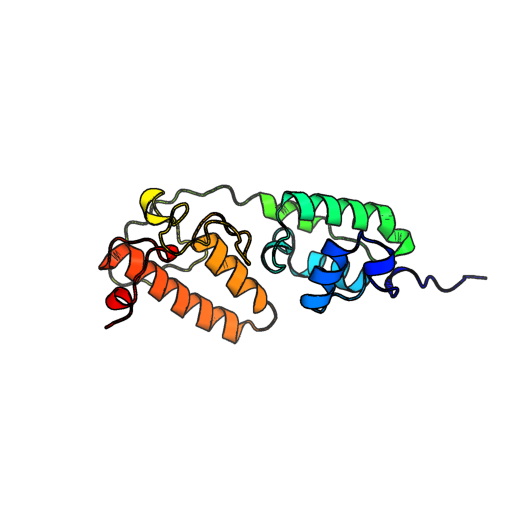.00 45.22 95 THR A N 1
ATOM 716 C CA . THR A 1 95 ? -5.318 -11.031 21.399 1.00 45.22 95 THR A CA 1
ATOM 717 C C . THR A 1 95 ? -5.131 -11.539 22.828 1.00 45.22 95 THR A C 1
ATOM 719 O O . THR A 1 95 ? -5.844 -11.123 23.736 1.00 45.22 95 THR A O 1
ATOM 722 N N . GLY A 1 96 ? -4.174 -12.445 23.036 1.00 41.75 96 GLY A N 1
ATOM 723 C CA . GLY A 1 96 ? -3.602 -12.688 24.357 1.00 41.75 96 GLY A CA 1
ATOM 724 C C . GLY A 1 96 ? -2.686 -11.520 24.723 1.00 41.75 96 GLY A C 1
ATOM 725 O O . GLY A 1 96 ? -1.829 -11.135 23.923 1.00 41.75 96 GLY A O 1
ATOM 726 N N . ALA A 1 97 ? -2.889 -10.930 25.899 1.00 40.00 97 ALA A N 1
ATOM 727 C CA . ALA A 1 97 ? -2.083 -9.821 26.396 1.00 40.00 97 ALA A CA 1
ATOM 728 C C . ALA A 1 97 ? -0.582 -10.183 26.383 1.00 40.00 97 ALA A C 1
ATOM 730 O O . ALA A 1 97 ? -0.169 -11.147 27.021 1.00 40.00 97 ALA A O 1
ATOM 731 N N . GLY A 1 98 ? 0.234 -9.413 25.652 1.00 47.22 98 GLY A N 1
ATOM 732 C CA . GLY A 1 98 ? 1.697 -9.412 25.804 1.00 47.22 98 GLY A CA 1
ATOM 733 C C . GLY A 1 98 ? 2.541 -9.707 24.558 1.00 47.22 98 GLY A C 1
ATOM 734 O O . GLY A 1 98 ? 3.710 -9.327 24.543 1.00 47.22 98 GLY A O 1
ATOM 735 N N . GLN A 1 99 ? 2.000 -10.302 23.487 1.00 51.16 99 GLN A N 1
ATOM 736 C CA . GLN A 1 99 ? 2.755 -10.473 22.233 1.00 51.16 99 GLN A CA 1
ATOM 737 C C . GLN A 1 99 ? 2.272 -9.517 21.140 1.00 51.16 99 GLN A C 1
ATOM 739 O O . GLN A 1 99 ? 1.153 -9.629 20.639 1.00 51.16 99 GLN A O 1
ATOM 744 N N . LEU A 1 100 ? 3.163 -8.611 20.712 1.00 61.59 100 LEU A N 1
ATOM 745 C CA . LEU A 1 100 ? 2.993 -7.861 19.466 1.00 61.59 100 LEU A CA 1
ATOM 746 C C . LEU A 1 100 ? 2.902 -8.867 18.318 1.00 61.59 100 LEU A C 1
ATOM 748 O O . LEU A 1 100 ? 3.897 -9.478 17.924 1.00 61.59 100 LEU A O 1
ATOM 752 N N . THR A 1 101 ? 1.693 -9.062 17.801 1.00 67.56 101 THR A N 1
ATOM 753 C CA . THR A 1 101 ? 1.492 -9.916 16.635 1.00 67.56 101 THR A CA 1
ATOM 754 C C . THR A 1 101 ? 2.150 -9.236 15.430 1.00 67.56 101 THR A C 1
ATOM 756 O O . THR A 1 101 ? 1.865 -8.063 15.180 1.00 67.56 101 THR A O 1
ATOM 759 N N . PRO A 1 102 ? 3.011 -9.937 14.667 1.00 70.31 102 PRO A N 1
ATOM 760 C CA . PRO A 1 102 ? 3.548 -9.403 13.420 1.00 70.31 102 PRO A CA 1
ATOM 761 C C . PRO A 1 102 ? 2.425 -8.967 12.473 1.00 70.31 102 PRO A C 1
ATOM 763 O O . PRO A 1 102 ? 1.406 -9.652 12.356 1.00 70.31 102 PRO A O 1
ATOM 766 N N . LEU A 1 103 ? 2.615 -7.851 11.767 1.00 75.81 103 LEU A N 1
ATOM 767 C CA . LEU A 1 103 ? 1.614 -7.296 10.849 1.00 75.81 103 LEU A CA 1
ATOM 768 C C . LEU A 1 103 ? 1.223 -8.283 9.734 1.00 75.81 103 LEU A C 1
ATOM 770 O O . LEU A 1 103 ? 0.093 -8.283 9.248 1.00 75.81 103 LEU A O 1
ATOM 774 N N . GLU A 1 104 ? 2.149 -9.156 9.343 1.00 70.75 104 GLU A N 1
ATOM 775 C CA . GLU A 1 104 ? 1.936 -10.212 8.354 1.00 70.75 104 GLU A CA 1
ATOM 776 C C . GLU A 1 104 ? 0.925 -11.261 8.833 1.00 70.75 104 GLU A C 1
ATOM 778 O O . GLU A 1 104 ? 0.259 -11.891 8.015 1.00 70.75 104 GLU A O 1
ATOM 783 N N . ARG A 1 105 ? 0.797 -11.434 10.153 1.00 71.81 105 ARG A N 1
ATOM 784 C CA . ARG A 1 105 ? -0.120 -12.389 10.784 1.00 71.81 105 ARG A CA 1
ATOM 785 C C . ARG A 1 105 ? -1.418 -11.751 11.265 1.00 71.81 105 ARG A C 1
ATOM 787 O O . ARG A 1 105 ? -2.360 -12.486 11.531 1.00 71.81 105 ARG A O 1
ATOM 794 N N . LEU A 1 106 ? -1.463 -10.424 11.384 1.00 77.00 106 LEU A N 1
ATOM 795 C CA . LEU A 1 106 ? -2.648 -9.675 11.794 1.00 77.00 106 LEU A CA 1
ATOM 796 C C . LEU A 1 106 ? -3.794 -9.872 10.791 1.00 77.00 106 LEU A C 1
ATOM 798 O O . LEU A 1 106 ? -3.648 -9.607 9.597 1.00 77.00 106 LEU A O 1
ATOM 802 N N . ALA A 1 107 ? -4.944 -10.293 11.310 1.00 79.44 107 ALA A N 1
ATOM 803 C CA . ALA A 1 107 ? -6.227 -10.276 10.625 1.00 79.44 107 ALA A CA 1
ATOM 804 C C . ALA A 1 107 ? -7.259 -9.644 11.563 1.00 79.44 107 ALA A C 1
ATOM 806 O O . ALA A 1 107 ? -7.283 -9.935 12.761 1.00 79.44 107 ALA A O 1
ATOM 807 N N . LEU A 1 108 ? -8.080 -8.751 11.017 1.00 78.88 108 LEU A N 1
ATOM 808 C CA . LEU A 1 108 ? -9.085 -8.003 11.765 1.00 78.88 108 LEU A CA 1
ATOM 809 C C . LEU A 1 108 ? -10.469 -8.562 11.446 1.00 78.88 108 LEU A C 1
ATOM 811 O O . LEU A 1 108 ? -10.708 -9.016 10.329 1.00 78.88 108 LEU A O 1
ATOM 815 N N . ALA A 1 109 ? -11.379 -8.518 12.420 1.00 80.12 109 ALA A N 1
ATOM 816 C CA . ALA A 1 109 ? -12.792 -8.765 12.152 1.00 80.12 109 ALA A CA 1
ATOM 817 C C . ALA A 1 109 ? -13.322 -7.726 11.151 1.00 80.12 109 ALA A C 1
ATOM 819 O O . ALA A 1 109 ? -12.876 -6.580 11.178 1.00 80.12 109 ALA A O 1
ATOM 820 N N . ASP A 1 110 ? -14.302 -8.088 10.320 1.00 78.06 110 ASP A N 1
ATOM 821 C CA . ASP A 1 110 ? -14.821 -7.201 9.267 1.00 78.06 110 ASP A CA 1
ATOM 822 C C . ASP A 1 110 ? -15.278 -5.839 9.811 1.00 78.06 110 ASP A C 1
ATOM 824 O O . ASP A 1 110 ? -14.968 -4.803 9.221 1.00 78.06 110 ASP A O 1
ATOM 828 N N . ALA A 1 111 ? -15.905 -5.824 10.993 1.00 81.75 111 ALA A N 1
ATOM 829 C CA . ALA A 1 111 ? -16.329 -4.606 11.689 1.00 81.75 111 ALA A CA 1
ATOM 830 C C . ALA A 1 111 ? -15.165 -3.667 12.079 1.00 81.75 111 ALA A C 1
ATOM 832 O O . ALA A 1 111 ? -15.356 -2.460 12.189 1.00 81.75 111 ALA A O 1
ATOM 833 N N . LEU A 1 112 ? -13.956 -4.209 12.256 1.00 87.38 112 LEU A N 1
ATOM 834 C CA . LEU A 1 112 ? -12.732 -3.487 12.630 1.00 87.38 112 LEU A CA 1
ATOM 835 C C . LEU A 1 112 ? -11.715 -3.419 11.482 1.00 87.38 112 LEU A C 1
ATOM 837 O O . LEU A 1 112 ? -10.626 -2.876 11.649 1.00 87.38 112 LEU A O 1
ATOM 841 N N . SER A 1 113 ? -12.060 -3.950 10.306 1.00 87.19 113 SER A N 1
ATOM 842 C CA . SER A 1 113 ? -11.200 -3.965 9.115 1.00 87.19 113 SER A CA 1
ATOM 843 C C . SER A 1 113 ? -10.882 -2.564 8.595 1.00 87.19 113 SER A C 1
ATOM 845 O O . SER A 1 113 ? -9.902 -2.365 7.872 1.00 87.19 113 SER A O 1
ATOM 847 N N . GLY A 1 114 ? -11.751 -1.610 8.929 1.00 90.88 114 GLY A N 1
ATOM 848 C CA . GLY A 1 114 ? -11.704 -0.244 8.452 1.00 90.88 114 GLY A CA 1
ATOM 849 C C . GLY A 1 114 ? -12.252 -0.047 7.053 1.00 90.88 114 GLY A C 1
ATOM 850 O O . GLY A 1 114 ? -12.191 1.079 6.597 1.00 90.88 114 GLY A O 1
ATOM 851 N N . ALA A 1 115 ? -12.833 -1.049 6.379 1.00 88.38 115 ALA A N 1
ATOM 852 C CA . ALA A 1 115 ? -13.395 -0.884 5.027 1.00 88.38 115 ALA A CA 1
ATOM 853 C C . ALA A 1 115 ? -14.334 0.333 4.880 1.00 88.38 115 ALA A C 1
ATOM 855 O O . ALA A 1 115 ? -14.321 1.016 3.858 1.00 88.38 115 ALA A O 1
ATOM 856 N N . HIS A 1 116 ? -15.082 0.644 5.942 1.00 88.00 116 HIS A N 1
ATOM 857 C CA . HIS A 1 116 ? -16.011 1.775 6.034 1.00 88.00 116 HIS A CA 1
ATOM 858 C C . HIS A 1 116 ? -15.571 2.810 7.085 1.00 88.00 116 HIS A C 1
ATOM 860 O O . HIS A 1 116 ? -16.406 3.413 7.755 1.00 88.00 116 HIS A O 1
ATOM 866 N N . GLY A 1 117 ? -14.261 2.965 7.301 1.00 90.44 117 GLY A N 1
ATOM 867 C CA . GLY A 1 117 ? -13.733 3.832 8.352 1.00 90.44 117 GLY A CA 1
ATOM 868 C C . GLY A 1 117 ? -14.089 5.309 8.171 1.00 90.44 117 GLY A C 1
ATOM 869 O O . GLY A 1 117 ? -14.122 5.815 7.050 1.00 90.44 117 GLY A O 1
ATOM 870 N N . ALA A 1 118 ? -14.320 6.016 9.280 1.00 89.81 118 ALA A N 1
ATOM 871 C CA . ALA A 1 118 ? -14.836 7.390 9.276 1.00 89.81 118 ALA A CA 1
ATOM 872 C C . ALA A 1 118 ? -13.898 8.416 8.609 1.00 89.81 118 ALA A C 1
ATOM 874 O O . ALA A 1 118 ? -14.362 9.405 8.049 1.00 89.81 118 ALA A O 1
ATOM 875 N N . ASN A 1 119 ? -12.587 8.170 8.638 1.00 89.56 119 ASN A N 1
ATOM 876 C CA . ASN A 1 119 ? -11.564 9.021 8.029 1.00 89.56 119 ASN A CA 1
ATOM 877 C C . ASN A 1 119 ? -11.138 8.524 6.641 1.00 89.56 119 ASN A C 1
ATOM 879 O O . ASN A 1 119 ? -10.124 8.976 6.099 1.00 89.56 119 ASN A O 1
ATOM 883 N N . ARG A 1 120 ? -11.870 7.572 6.046 1.00 88.12 120 ARG A N 1
ATOM 884 C CA . ARG A 1 120 ? -11.638 7.206 4.650 1.00 88.12 120 ARG A CA 1
ATOM 885 C C . ARG A 1 120 ? -12.101 8.326 3.748 1.00 88.12 120 ARG A C 1
ATOM 887 O O . ARG A 1 120 ? -13.184 8.877 3.912 1.00 88.12 120 ARG A O 1
ATOM 894 N N . ALA A 1 121 ? -11.270 8.643 2.764 1.00 84.88 121 ALA A N 1
ATOM 895 C CA . ALA A 1 121 ? -11.604 9.682 1.816 1.00 84.88 121 ALA A CA 1
ATOM 896 C C . ALA A 1 121 ? -12.819 9.244 0.971 1.00 84.88 121 ALA A C 1
ATOM 898 O O . ALA A 1 121 ? -12.709 8.259 0.236 1.00 84.88 121 ALA A O 1
ATOM 899 N N . PRO A 1 122 ? -13.955 9.963 1.038 1.00 76.12 122 PRO A N 1
ATOM 900 C CA . PRO A 1 122 ? -15.214 9.510 0.441 1.00 76.12 122 PRO A CA 1
ATOM 901 C C . PRO A 1 122 ? -15.210 9.610 -1.087 1.00 76.12 122 PRO A C 1
ATOM 903 O O . PRO A 1 122 ? -15.854 8.824 -1.770 1.00 76.12 122 PRO A O 1
ATOM 906 N N . MET A 1 123 ? -14.461 10.575 -1.625 1.00 74.31 123 MET A N 1
ATOM 907 C CA . MET A 1 123 ? -14.396 10.848 -3.062 1.00 74.31 123 MET A CA 1
ATOM 908 C C . MET A 1 123 ? -13.080 10.388 -3.689 1.00 74.31 123 MET A C 1
ATOM 910 O O . MET A 1 123 ? -13.052 9.965 -4.843 1.00 74.31 123 MET A O 1
ATOM 914 N N . PHE A 1 124 ? -11.967 10.518 -2.960 1.00 69.00 124 PHE A N 1
ATOM 915 C CA . PHE A 1 124 ? -10.642 10.327 -3.536 1.00 69.00 124 PHE A CA 1
ATOM 916 C C . PHE A 1 124 ? -9.610 9.828 -2.514 1.00 69.00 124 PHE A C 1
ATOM 918 O O . PHE A 1 124 ? -9.196 10.578 -1.635 1.00 69.00 124 PHE A O 1
ATOM 925 N N . ALA A 1 125 ? -9.118 8.597 -2.684 1.00 73.00 125 ALA A N 1
ATOM 926 C CA . ALA A 1 125 ? -8.033 8.037 -1.879 1.00 73.00 125 ALA A CA 1
ATOM 927 C C . ALA A 1 125 ? -6.698 8.034 -2.646 1.00 73.00 125 ALA A C 1
ATOM 929 O O . ALA A 1 125 ? -6.606 7.539 -3.772 1.00 73.00 125 ALA A O 1
ATOM 930 N N . TYR A 1 126 ? -5.634 8.553 -2.023 1.00 66.19 126 TYR A N 1
ATOM 931 C CA . TYR A 1 126 ? -4.274 8.484 -2.581 1.00 66.19 126 TYR A CA 1
ATOM 932 C C . TYR A 1 126 ? -3.740 7.047 -2.637 1.00 66.19 126 TYR A C 1
ATOM 934 O O . TYR A 1 126 ? -2.975 6.707 -3.538 1.00 66.19 126 TYR A O 1
ATOM 942 N N . LEU A 1 127 ? -4.207 6.197 -1.726 1.00 70.12 127 LEU A N 1
ATOM 943 C CA . LEU A 1 127 ? -3.817 4.803 -1.598 1.00 70.12 127 LEU A CA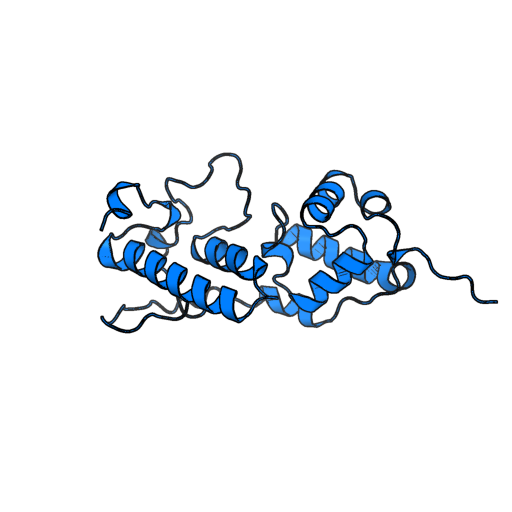 1
ATOM 944 C C . LEU A 1 127 ? -5.011 3.907 -1.939 1.00 70.12 127 LEU A C 1
ATOM 946 O O . LEU A 1 127 ? -6.072 4.042 -1.335 1.00 70.12 127 LEU A O 1
ATOM 950 N N . GLY A 1 128 ? -4.846 2.986 -2.892 1.00 70.81 128 GLY A N 1
ATOM 951 C CA . GLY A 1 128 ? -5.887 2.038 -3.320 1.00 70.81 128 GLY A CA 1
ATOM 952 C C . GLY A 1 128 ? -6.099 0.882 -2.337 1.00 70.81 128 GLY A C 1
ATOM 953 O O . GLY A 1 128 ? -6.144 -0.272 -2.749 1.00 70.81 128 GLY A O 1
ATOM 954 N N . ALA A 1 129 ? -6.142 1.176 -1.041 1.00 82.06 129 ALA A N 1
ATOM 955 C CA . ALA A 1 129 ? -6.288 0.191 0.020 1.00 82.06 129 ALA A CA 1
ATOM 956 C C . ALA A 1 129 ? -7.764 0.025 0.391 1.00 82.06 129 ALA A C 1
ATOM 958 O O . A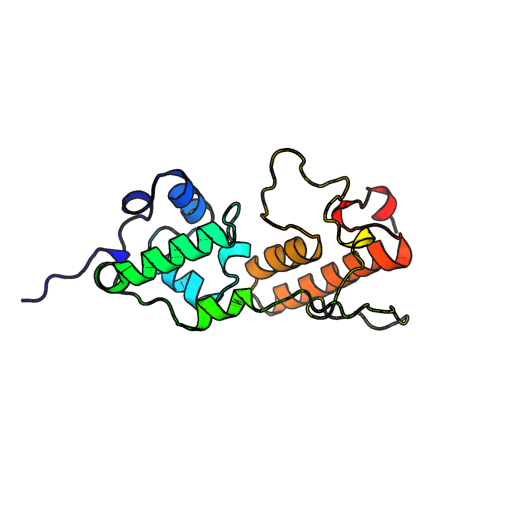LA A 1 129 ? -8.397 0.999 0.792 1.00 82.06 129 ALA A O 1
ATOM 959 N N . ALA A 1 130 ? -8.304 -1.191 0.297 1.00 81.62 130 ALA A N 1
ATOM 960 C CA . ALA A 1 130 ? -9.694 -1.472 0.667 1.00 81.62 130 ALA A CA 1
ATOM 961 C C . ALA A 1 130 ? -9.889 -1.528 2.193 1.00 81.62 130 ALA A C 1
ATOM 963 O O . ALA A 1 130 ? -10.901 -1.057 2.693 1.00 81.62 130 ALA A O 1
ATOM 964 N N . HIS A 1 131 ? -8.887 -2.013 2.931 1.00 87.75 131 HIS A N 1
ATOM 965 C CA . HIS A 1 131 ? -8.916 -2.169 4.392 1.00 87.75 131 HIS A CA 1
ATOM 966 C C . HIS A 1 131 ? -7.706 -1.483 5.037 1.00 87.75 131 HIS A C 1
ATOM 968 O O . HIS A 1 131 ? -6.782 -1.041 4.348 1.00 87.75 131 HIS A O 1
ATOM 974 N N . ASP A 1 132 ? -7.690 -1.353 6.360 1.00 91.31 132 ASP A N 1
ATOM 975 C CA . ASP A 1 132 ? -6.621 -0.633 7.063 1.00 91.31 132 ASP A CA 1
ATOM 976 C C . ASP A 1 132 ? -5.289 -1.370 6.971 1.00 91.31 132 ASP A C 1
ATOM 978 O O . ASP A 1 132 ? -4.256 -0.763 6.697 1.00 91.31 132 ASP A O 1
ATOM 982 N N . LEU A 1 133 ? -5.308 -2.699 7.092 1.00 89.81 133 LEU A N 1
ATOM 983 C CA . LEU A 1 133 ? -4.101 -3.506 6.918 1.00 89.81 133 LEU A CA 1
ATOM 984 C C . LEU A 1 133 ? -3.538 -3.418 5.493 1.00 89.81 133 LEU A C 1
ATOM 986 O O . LEU A 1 133 ? -2.320 -3.463 5.328 1.00 89.81 133 LEU A O 1
ATOM 990 N N . ASP A 1 134 ? -4.381 -3.239 4.469 1.00 84.31 134 ASP A N 1
ATOM 991 C CA . ASP A 1 134 ? -3.901 -2.978 3.106 1.00 84.31 134 ASP A CA 1
ATOM 992 C C . ASP A 1 134 ? -3.157 -1.642 3.035 1.00 84.31 134 ASP A C 1
ATOM 994 O O . ASP A 1 134 ? -2.111 -1.557 2.391 1.00 84.31 134 ASP A O 1
ATOM 998 N N . ALA A 1 135 ? -3.663 -0.615 3.725 1.00 89.00 135 ALA A N 1
ATOM 999 C CA . ALA A 1 135 ? -3.043 0.704 3.763 1.00 89.00 135 ALA A CA 1
ATOM 1000 C C . ALA A 1 135 ? -1.687 0.663 4.480 1.00 89.00 135 ALA A C 1
ATOM 1002 O O . ALA A 1 135 ? -0.697 1.175 3.960 1.00 89.00 135 ALA A O 1
ATOM 1003 N N . VAL A 1 136 ? -1.616 -0.015 5.630 1.00 90.88 136 VAL A N 1
ATOM 1004 C CA . VAL A 1 136 ? -0.366 -0.188 6.385 1.00 90.88 136 VAL A CA 1
ATOM 1005 C C . VAL A 1 136 ? 0.671 -0.958 5.560 1.00 90.88 136 VAL A C 1
ATOM 1007 O O . VAL A 1 136 ? 1.829 -0.549 5.481 1.00 90.88 136 VAL A O 1
ATOM 1010 N N . ARG A 1 137 ? 0.274 -2.053 4.898 1.00 87.12 137 ARG A N 1
ATOM 1011 C CA . ARG A 1 137 ? 1.178 -2.838 4.035 1.00 87.12 137 ARG A CA 1
ATOM 1012 C C . ARG A 1 137 ? 1.680 -2.018 2.850 1.00 87.12 137 ARG A C 1
ATOM 1014 O O . ARG A 1 137 ? 2.871 -2.039 2.554 1.00 87.12 137 ARG A O 1
ATOM 1021 N N . ALA A 1 138 ? 0.790 -1.275 2.199 1.00 84.44 138 ALA A N 1
ATOM 1022 C CA . ALA A 1 138 ? 1.144 -0.405 1.087 1.00 84.44 138 ALA A CA 1
ATOM 1023 C C . ALA A 1 138 ? 2.117 0.709 1.512 1.00 84.44 138 ALA A C 1
ATOM 1025 O O . ALA A 1 138 ? 3.108 0.935 0.822 1.00 84.44 138 ALA A O 1
ATOM 1026 N N . TYR A 1 139 ? 1.915 1.307 2.691 1.00 88.44 139 TYR A N 1
ATOM 1027 C CA . TYR A 1 139 ? 2.869 2.248 3.276 1.00 88.44 139 TYR A CA 1
ATOM 1028 C C . TYR A 1 139 ? 4.248 1.606 3.512 1.00 88.44 139 TYR A C 1
ATOM 1030 O O . TYR A 1 139 ? 5.277 2.167 3.136 1.00 88.44 139 TYR A O 1
ATOM 1038 N N . LEU A 1 140 ? 4.289 0.398 4.083 1.00 89.50 140 LEU A N 1
ATOM 1039 C CA . LEU A 1 140 ? 5.546 -0.304 4.363 1.00 89.50 140 LEU A CA 1
ATOM 1040 C C . LEU A 1 140 ? 6.328 -0.694 3.100 1.00 89.50 140 LEU A C 1
ATOM 1042 O O . LEU A 1 140 ? 7.558 -0.727 3.152 1.00 89.50 140 LEU A O 1
ATOM 1046 N N . HIS A 1 141 ? 5.656 -0.927 1.969 1.00 85.81 141 HIS A N 1
ATOM 1047 C CA . HIS A 1 141 ? 6.320 -1.227 0.694 1.00 85.81 141 HIS A CA 1
ATOM 1048 C C . HIS A 1 141 ? 7.223 -0.093 0.181 1.00 85.81 141 HIS A C 1
ATOM 1050 O O . HIS A 1 141 ? 8.157 -0.341 -0.591 1.00 85.81 141 HIS A O 1
ATOM 1056 N N . HIS A 1 142 ? 7.009 1.151 0.625 1.00 85.56 142 HIS A N 1
ATOM 1057 C CA . HIS A 1 142 ? 7.914 2.259 0.305 1.00 85.56 142 HIS A CA 1
ATOM 1058 C C . HIS A 1 142 ? 9.306 2.101 0.936 1.00 85.56 142 HIS A C 1
ATOM 1060 O O . HIS A 1 142 ? 10.243 2.742 0.471 1.00 85.56 142 HIS A O 1
ATOM 1066 N N . TYR A 1 143 ? 9.456 1.228 1.938 1.00 87.88 143 TYR A N 1
ATOM 1067 C CA . TYR A 1 143 ? 10.697 1.008 2.686 1.00 87.88 143 TYR A CA 1
ATOM 1068 C C . TYR A 1 143 ? 11.311 -0.380 2.442 1.00 87.88 143 TYR A C 1
ATOM 1070 O O . TYR A 1 143 ? 12.173 -0.810 3.208 1.00 87.88 143 TYR A O 1
ATOM 1078 N N . ASP A 1 144 ? 10.886 -1.107 1.400 1.00 85.19 144 ASP A N 1
ATOM 1079 C CA . ASP A 1 144 ? 11.413 -2.447 1.082 1.00 8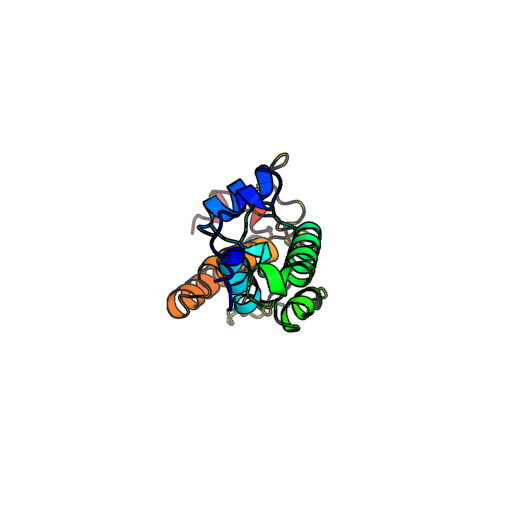5.19 144 ASP A CA 1
ATOM 1080 C C . ASP A 1 144 ? 12.934 -2.450 0.803 1.00 85.19 144 ASP A C 1
ATOM 1082 O O . ASP A 1 144 ? 13.600 -3.459 1.019 1.00 85.19 144 ASP A O 1
ATOM 1086 N N . ASP A 1 145 ? 13.510 -1.318 0.390 1.00 84.69 145 ASP A N 1
ATOM 1087 C CA . ASP A 1 145 ? 14.953 -1.106 0.210 1.00 84.69 145 ASP A CA 1
ATOM 1088 C C . ASP A 1 145 ? 15.701 -0.766 1.519 1.00 84.69 145 ASP A C 1
ATOM 1090 O O . ASP A 1 145 ? 16.931 -0.745 1.543 1.00 84.69 145 ASP A O 1
ATOM 1094 N N . ARG A 1 146 ? 14.980 -0.515 2.621 1.00 91.81 146 ARG A N 1
ATOM 1095 C CA . ARG A 1 146 ? 15.517 -0.080 3.924 1.00 91.81 146 ARG A CA 1
ATOM 1096 C C . ARG A 1 146 ? 15.033 -1.014 5.038 1.00 91.81 146 ARG A C 1
ATOM 1098 O O . ARG A 1 146 ? 14.164 -0.644 5.834 1.00 91.81 146 ARG A O 1
ATOM 1105 N N . PRO A 1 147 ? 15.600 -2.229 5.159 1.00 89.00 147 PRO A N 1
ATOM 1106 C CA . PRO A 1 147 ? 15.036 -3.286 5.999 1.00 89.00 147 PRO A CA 1
ATOM 1107 C C . PRO A 1 147 ? 15.000 -2.942 7.495 1.00 89.00 147 PRO A C 1
ATOM 1109 O O . PRO A 1 147 ? 14.074 -3.354 8.192 1.00 89.00 147 PRO A O 1
ATOM 1112 N N . ALA A 1 148 ? 15.968 -2.173 8.006 1.00 91.50 148 ALA A N 1
ATOM 1113 C CA . ALA A 1 148 ? 15.959 -1.720 9.399 1.00 91.50 148 ALA A CA 1
ATOM 1114 C C . ALA A 1 148 ? 14.793 -0.753 9.677 1.00 91.50 148 ALA A C 1
ATOM 1116 O O . ALA A 1 148 ? 14.027 -0.972 10.617 1.00 91.50 148 ALA A O 1
ATOM 1117 N N . THR A 1 149 ? 14.609 0.255 8.818 1.00 93.19 149 THR A N 1
ATOM 1118 C CA . THR A 1 149 ? 13.502 1.219 8.898 1.00 93.19 149 THR A CA 1
ATOM 1119 C C . THR A 1 149 ? 12.153 0.526 8.748 1.00 93.19 149 THR A C 1
ATOM 1121 O O . THR A 1 149 ? 11.268 0.730 9.573 1.00 93.19 149 THR A O 1
ATOM 1124 N N . ARG A 1 150 ? 12.017 -0.369 7.760 1.00 93.25 150 ARG A N 1
ATOM 1125 C CA . ARG A 1 150 ? 10.792 -1.147 7.540 1.00 93.25 150 ARG A CA 1
ATOM 1126 C C . ARG A 1 150 ? 10.401 -1.955 8.776 1.00 93.25 150 ARG A C 1
ATOM 1128 O O . ARG A 1 150 ? 9.236 -1.945 9.153 1.00 93.25 150 ARG A O 1
ATOM 1135 N N . ARG A 1 151 ? 11.357 -2.631 9.432 1.00 89.06 151 ARG A N 1
ATOM 1136 C CA . ARG A 1 151 ? 11.093 -3.389 10.671 1.00 89.06 151 ARG A CA 1
ATOM 1137 C C . ARG A 1 151 ? 10.651 -2.490 11.823 1.00 89.06 151 ARG A C 1
ATOM 1139 O O . ARG A 1 151 ? 9.727 -2.860 12.543 1.00 89.06 151 ARG A O 1
ATOM 1146 N N . ALA A 1 152 ? 11.296 -1.337 11.999 1.00 91.75 152 ALA A N 1
ATOM 1147 C CA . ALA A 1 152 ? 10.910 -0.376 13.029 1.00 91.75 152 ALA A CA 1
ATOM 1148 C C . ALA A 1 152 ? 9.479 0.133 12.789 1.00 91.75 152 ALA A C 1
ATOM 1150 O O . ALA A 1 152 ? 8.634 0.020 13.670 1.00 91.75 152 ALA A O 1
ATOM 1151 N N . TYR A 1 153 ? 9.171 0.584 11.572 1.00 93.94 153 TYR A N 1
ATOM 1152 C CA . TYR A 1 153 ? 7.839 1.086 11.229 1.00 93.94 153 TYR A CA 1
ATOM 1153 C C . TYR A 1 153 ? 6.767 0.002 11.312 1.00 93.94 153 TYR A C 1
ATOM 1155 O O . TYR A 1 153 ? 5.685 0.265 11.824 1.00 93.94 153 TYR A O 1
ATOM 1163 N N . ALA A 1 154 ? 7.062 -1.229 10.886 1.00 90.69 154 ALA A N 1
ATOM 1164 C CA . ALA A 1 154 ? 6.125 -2.343 11.010 1.00 90.69 154 ALA A CA 1
ATOM 1165 C C . ALA A 1 154 ? 5.760 -2.625 12.474 1.00 90.69 154 ALA A C 1
ATOM 1167 O O . ALA A 1 154 ? 4.596 -2.877 12.772 1.00 90.69 154 ALA A O 1
ATOM 1168 N N . ARG A 1 155 ? 6.732 -2.540 13.392 1.00 88.50 155 ARG A N 1
ATOM 1169 C CA . ARG A 1 155 ? 6.493 -2.707 14.832 1.00 88.50 155 ARG A CA 1
ATOM 1170 C C . ARG A 1 155 ? 5.589 -1.607 15.386 1.00 88.50 155 ARG A C 1
ATOM 1172 O O . ARG A 1 155 ? 4.625 -1.919 16.079 1.00 88.50 155 ARG A O 1
ATOM 1179 N N . GLU A 1 156 ? 5.889 -0.349 15.075 1.00 93.44 156 GLU A N 1
ATOM 1180 C CA . GLU A 1 156 ? 5.108 0.792 15.566 1.00 93.44 156 GLU A CA 1
ATOM 1181 C C . GLU A 1 156 ? 3.686 0.802 14.990 1.00 93.44 156 GLU A C 1
ATOM 1183 O O . GLU A 1 156 ? 2.719 0.979 15.727 1.00 93.44 156 GLU A O 1
ATOM 1188 N N . LEU A 1 157 ? 3.534 0.502 13.698 1.00 92.94 157 LEU A N 1
ATOM 1189 C CA . LEU A 1 157 ? 2.225 0.401 13.052 1.00 92.94 157 LEU A CA 1
ATOM 1190 C C . LEU A 1 157 ? 1.415 -0.791 13.568 1.00 92.94 157 LEU A C 1
ATOM 1192 O O . LEU A 1 157 ? 0.213 -0.654 13.779 1.00 92.94 157 LEU A O 1
ATOM 1196 N N . ALA A 1 158 ? 2.047 -1.942 13.824 1.00 89.75 158 ALA A N 1
ATOM 1197 C CA . ALA A 1 158 ? 1.369 -3.080 14.445 1.00 89.75 158 ALA A CA 1
ATOM 1198 C C . ALA A 1 158 ? 0.874 -2.735 15.857 1.00 89.75 158 ALA A C 1
ATOM 1200 O O . ALA A 1 158 ? -0.262 -3.061 16.198 1.00 89.75 158 ALA A O 1
ATOM 1201 N N . ARG A 1 159 ? 1.690 -2.032 16.659 1.00 88.44 159 ARG A N 1
ATOM 1202 C CA . ARG A 1 159 ? 1.281 -1.550 17.986 1.00 88.44 159 ARG A CA 1
ATOM 1203 C C . ARG A 1 159 ? 0.087 -0.600 17.888 1.00 88.44 159 ARG A C 1
ATOM 1205 O O . ARG A 1 159 ? -0.870 -0.774 18.635 1.00 88.44 159 ARG A O 1
ATOM 1212 N N . LEU A 1 160 ? 0.124 0.359 16.963 1.00 90.38 160 LEU A N 1
ATOM 1213 C CA . LEU A 1 160 ? -0.972 1.304 16.755 1.00 90.38 160 LEU A CA 1
ATOM 1214 C C . LEU A 1 160 ? -2.269 0.591 16.350 1.00 90.38 160 LEU A C 1
ATOM 1216 O O . LEU A 1 160 ? -3.299 0.809 16.978 1.00 90.38 160 LEU A O 1
ATOM 1220 N N . VAL A 1 161 ? -2.213 -0.301 15.354 1.00 90.31 161 VAL A N 1
ATOM 1221 C CA . VAL A 1 161 ? -3.382 -1.084 14.917 1.00 90.31 161 VAL A CA 1
ATOM 1222 C C . VAL A 1 161 ? -3.966 -1.875 16.084 1.00 90.31 161 VAL A C 1
ATOM 1224 O O . VAL A 1 161 ? -5.174 -1.832 16.294 1.00 90.31 161 VAL A O 1
ATOM 1227 N N . LEU A 1 162 ? -3.121 -2.566 16.858 1.00 86.56 162 LEU A N 1
ATOM 1228 C CA . LEU A 1 162 ? -3.559 -3.336 18.021 1.00 86.56 162 LEU A CA 1
ATOM 1229 C C . LEU A 1 162 ? -4.222 -2.452 19.079 1.00 86.56 162 LEU A C 1
ATOM 1231 O O . LEU A 1 162 ? -5.271 -2.833 19.585 1.00 86.56 162 LEU A O 1
ATOM 1235 N N . ARG A 1 163 ? -3.682 -1.264 19.367 1.00 86.06 163 ARG A N 1
ATOM 1236 C CA . ARG A 1 163 ? -4.322 -0.299 20.272 1.00 86.06 163 ARG A CA 1
ATOM 1237 C C . ARG A 1 163 ? -5.710 0.105 19.772 1.00 86.06 163 ARG A C 1
ATOM 1239 O O . ARG A 1 163 ? -6.670 0.029 20.536 1.00 86.06 163 ARG A O 1
ATOM 1246 N N . CYS A 1 164 ? -5.839 0.488 18.499 1.00 88.75 164 CYS A N 1
ATOM 1247 C CA . CYS A 1 164 ? -7.132 0.874 17.928 1.00 88.75 164 CYS A CA 1
ATOM 1248 C C . CYS A 1 164 ? -8.177 -0.235 18.116 1.00 88.75 164 CYS A C 1
ATOM 1250 O O . CYS A 1 164 ? -9.271 0.027 18.610 1.00 88.75 164 CYS A O 1
ATOM 1252 N N . VAL A 1 165 ? -7.826 -1.480 17.784 1.00 87.50 165 VAL A N 1
ATOM 1253 C CA . VAL A 1 165 ? -8.803 -2.578 17.755 1.00 87.50 165 VAL A CA 1
ATOM 1254 C C . VAL A 1 165 ? -9.033 -3.234 19.117 1.00 87.50 165 VAL A C 1
ATOM 1256 O O . VAL A 1 165 ? -10.164 -3.609 19.407 1.00 87.50 165 VAL A O 1
ATOM 1259 N N . ALA A 1 166 ? -7.997 -3.378 19.949 1.00 83.00 166 ALA A N 1
ATOM 1260 C CA . ALA A 1 166 ? -8.071 -4.108 21.216 1.00 83.00 166 ALA A CA 1
ATOM 1261 C C . ALA A 1 166 ? -8.392 -3.206 22.414 1.00 83.00 166 ALA A C 1
ATOM 1263 O O . ALA A 1 166 ? -9.108 -3.638 23.311 1.00 83.00 166 ALA A O 1
ATOM 1264 N N . GLU A 1 167 ? -7.880 -1.972 22.438 1.00 82.94 167 GLU A N 1
ATOM 1265 C CA . GLU A 1 167 ? -8.120 -1.038 23.549 1.00 82.94 167 GLU A CA 1
ATOM 1266 C C . GLU A 1 167 ? -9.310 -0.118 23.259 1.00 82.94 167 GLU A C 1
ATOM 1268 O O . GLU A 1 167 ? -10.136 0.119 24.135 1.00 82.94 167 GLU A O 1
ATOM 1273 N N . ARG A 1 168 ? -9.412 0.403 22.028 1.00 82.75 168 ARG A N 1
ATOM 1274 C CA . ARG A 1 168 ? -10.432 1.403 21.658 1.00 82.75 168 ARG A CA 1
ATOM 1275 C C . ARG A 1 168 ? -11.635 0.823 20.911 1.00 82.75 168 ARG A C 1
ATOM 1277 O O . ARG A 1 168 ? -12.649 1.501 20.786 1.00 82.75 168 ARG A O 1
ATOM 1284 N N . GLY A 1 169 ? -11.549 -0.416 20.424 1.00 86.50 169 GLY A N 1
ATOM 1285 C CA . GLY A 1 169 ? -12.634 -1.068 19.684 1.00 86.50 169 GLY A CA 1
ATOM 1286 C C . GLY A 1 169 ? -12.991 -0.379 18.362 1.00 86.50 169 GLY A C 1
ATOM 1287 O O . GLY A 1 169 ? -14.122 -0.494 17.896 1.00 86.50 169 GLY A O 1
ATOM 1288 N N . VAL A 1 170 ? -12.046 0.345 17.755 1.00 90.38 170 VAL A N 1
ATOM 1289 C CA . VAL A 1 170 ? -12.241 1.077 16.496 1.00 90.38 170 VAL A CA 1
ATOM 1290 C C . VAL A 1 170 ? -11.248 0.627 15.432 1.00 90.38 170 VAL A C 1
ATOM 1292 O O . VAL A 1 170 ? -10.130 0.199 15.720 1.00 90.38 170 VAL A O 1
ATOM 1295 N N . ALA A 1 171 ? -11.646 0.745 14.167 1.00 93.06 171 ALA A N 1
ATOM 1296 C CA . ALA A 1 171 ? -10.717 0.608 13.053 1.00 93.06 171 ALA A CA 1
ATOM 1297 C C . ALA A 1 171 ? -9.682 1.750 13.064 1.00 93.06 171 ALA A C 1
ATOM 1299 O O . ALA A 1 171 ? -9.996 2.866 13.484 1.00 93.06 171 ALA A O 1
ATOM 1300 N N . LEU A 1 172 ? -8.476 1.508 12.539 1.00 93.00 172 LEU A N 1
ATOM 1301 C CA . LEU A 1 172 ? -7.431 2.535 12.420 1.00 93.00 172 LEU A CA 1
ATOM 1302 C C . LEU A 1 172 ? -7.933 3.742 11.611 1.00 93.00 172 LEU A C 1
ATOM 1304 O O . LEU A 1 172 ? -7.708 4.888 11.989 1.00 93.00 172 LEU A O 1
ATOM 1308 N N . SER A 1 173 ? -8.672 3.500 10.528 1.00 92.81 173 SER A N 1
ATOM 1309 C CA . SER A 1 173 ? -9.282 4.553 9.708 1.00 92.81 173 SER A CA 1
ATOM 1310 C C . SER A 1 173 ? -10.506 5.219 10.342 1.00 92.81 173 SER A C 1
ATOM 1312 O O . SER A 1 173 ? -11.048 6.143 9.747 1.00 92.81 173 SER A O 1
ATOM 1314 N N . SER A 1 174 ? -10.933 4.815 11.538 1.00 93.06 174 SER A N 1
ATOM 1315 C CA . SER A 1 174 ? -11.969 5.500 12.329 1.00 93.06 174 SER A CA 1
ATOM 1316 C C . SER A 1 174 ? -11.418 6.181 13.582 1.00 93.06 174 SER A C 1
ATOM 1318 O O . SER A 1 174 ? -12.185 6.810 14.308 1.00 93.06 174 SER A O 1
ATOM 1320 N N . MET A 1 175 ? -10.113 6.064 13.833 1.00 90.25 175 MET A N 1
ATOM 1321 C CA . MET A 1 175 ? -9.441 6.645 14.991 1.00 90.25 175 MET A CA 1
ATOM 1322 C C . MET A 1 175 ? -9.608 8.173 15.017 1.00 90.25 175 MET A C 1
ATOM 1324 O O . MET A 1 175 ? -9.382 8.849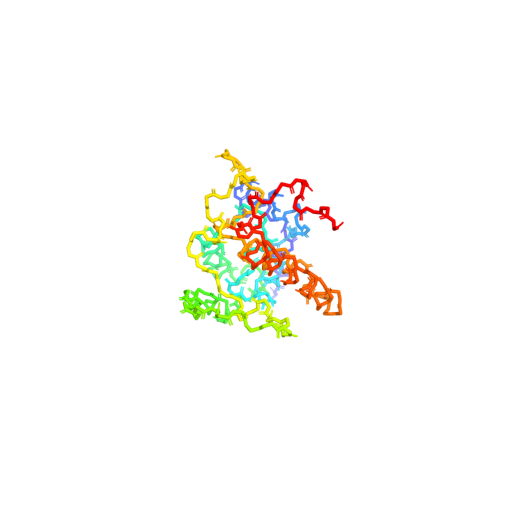 14.012 1.00 90.25 175 MET A O 1
ATOM 1328 N N . ARG A 1 176 ? -10.001 8.734 16.161 1.00 87.19 176 ARG A N 1
ATOM 1329 C CA . ARG A 1 176 ? -10.120 10.185 16.382 1.00 87.19 176 ARG A CA 1
ATOM 1330 C C . ARG A 1 176 ? -8.887 10.711 17.113 1.00 87.19 176 ARG A C 1
ATOM 1332 O O . ARG A 1 176 ? -8.128 9.942 17.687 1.00 87.19 176 ARG A O 1
ATOM 1339 N N . GLY A 1 177 ? -8.698 12.033 17.149 1.00 79.31 177 GLY A N 1
ATOM 1340 C CA . GLY A 1 177 ? -7.578 12.640 17.891 1.00 79.31 177 GLY A CA 1
ATOM 1341 C C . GLY A 1 177 ? -7.515 12.200 19.362 1.00 79.31 177 GLY A C 1
ATOM 1342 O O . GLY A 1 177 ? -6.442 11.900 19.867 1.00 79.31 177 GLY A O 1
ATOM 1343 N N . GLN A 1 178 ? -8.676 12.028 19.997 1.00 77.12 178 GLN A N 1
ATOM 1344 C CA . GLN A 1 178 ? -8.833 11.543 21.378 1.00 77.12 178 GLN A CA 1
ATOM 1345 C C . GLN A 1 178 ? -8.362 10.089 21.585 1.00 77.12 178 GLN A C 1
ATOM 1347 O O . GLN A 1 178 ? -8.105 9.663 22.710 1.00 77.12 178 GLN A O 1
ATOM 1352 N N . ASP A 1 179 ? -8.257 9.306 20.511 1.00 71.75 179 ASP A N 1
ATOM 1353 C CA . ASP A 1 179 ? -7.724 7.941 20.551 1.00 71.75 179 ASP A CA 1
ATOM 1354 C C . ASP A 1 179 ? -6.190 7.914 20.446 1.00 71.75 179 ASP A C 1
ATOM 1356 O O . ASP A 1 179 ? -5.567 6.900 20.768 1.00 71.75 179 ASP A O 1
ATOM 1360 N N . CYS A 1 180 ? -5.580 9.026 20.018 1.00 67.69 180 CYS A N 1
ATOM 1361 C CA . CYS A 1 180 ? -4.130 9.210 19.956 1.00 67.69 180 CYS A CA 1
ATOM 1362 C C . CYS A 1 180 ? -3.535 9.709 21.279 1.00 67.69 180 CYS A C 1
ATOM 1364 O O . CYS A 1 180 ? -2.324 9.601 21.474 1.00 67.69 180 CYS A O 1
ATOM 1366 N N . GLU A 1 181 ? -4.362 10.274 22.157 1.00 64.31 181 GLU A N 1
ATOM 1367 C CA . GLU A 1 181 ? -3.948 10.758 23.471 1.00 64.31 181 GLU A CA 1
ATOM 1368 C C . GLU A 1 181 ? -3.765 9.565 24.424 1.00 64.31 181 GLU A C 1
ATOM 1370 O O . GLU A 1 181 ? -4.628 8.682 24.520 1.00 64.31 181 GLU A O 1
ATOM 1375 N N . ALA A 1 182 ? -2.577 9.507 25.035 1.00 57.16 182 ALA A N 1
ATOM 1376 C CA . ALA A 1 182 ? -2.123 8.442 25.927 1.00 57.16 182 ALA A CA 1
ATOM 1377 C C . ALA A 1 182 ? -2.490 8.733 27.382 1.00 57.16 182 ALA A C 1
ATOM 1379 O O . ALA A 1 182 ? -2.351 9.907 27.791 1.00 57.16 182 ALA A O 1
#

Secondary structure (DSSP, 8-state):
------GGGS-GGGTS-HHHHHHHHHTT--SHHHHHHHHHHHGGGGGGGSTT--HHHHHHHHHHHHHTHHHHT----GGGGGGGG-----------TT----TTT----GGGS-TT-TTS-SS--SS--SSHHHHHHHHHHTTTT-HHHHHHHHHHHHHHHHIIIIIS-S-GGG--HHHH--

Foldseek 3Di:
DDDDLCQQVAFCVVPDPDPVSVQCVVVVNGGLVSVLVQLQLLAQCSCQLGFPQDSVNVVVSLVSCCVCCVNSVHHRDPRNVVVVPPDQPPPPDPDDPDDLDQLVPDDDDPQQQCLVAPQPDPPDDRGPANGPSSNLVSVLVVCPVPVVVSVVSRSVVSVLQCLQCPVVVHHPSNDDPVSVDD

Sequence (182 aa):
MGGRRAGGRAPVGRWFRSIVAVRLAGEGIRTPGELVTLVNRRGGQWWRSVPRIDAGRARVLVAWLRRHAASIGAVVEPNVDAGDALAPTTTRITTGAGQLTPLERLALADALSGAHGANRAPMFAYLGAAHDLDAVRAYLHHYDDRPATRRAYARELARLVLRCVAERGVALSSMRGQDCEA

Radius of gyration: 19.24 Å; chains: 1; bounding box: 42×29×64 Å

pLDDT: mean 75.8, std 15.76, range [32.59, 93.94]